Protein AF-A0A8J7DMB2-F1 (afdb_monomer_lite)

Organism: NCBI:txid915328

Sequence (164 aa):
MTQNPNEPYIDPNTVKGRPATSEEQAYRDGYASGRVNEDRAQANLRIQRDADSRARASNDAASGLLIGVLVALIAAAIGGIAFYLSRDTAVPETQAPTENNTVIETPQVEPPEVEVPDVNVTVPDVNITAPEAPAPEAPAPEAPSEPVEAAPPEPVEAVPEASN

Radius of gyration: 47.85 Å; chains: 1; bounding box: 89×51×148 Å

Secondary structure (DSSP, 8-state):
----TTS----TTT--PPPPPHHHHHHHHHHHHHHHHHHHHHHHHHHHHHHHHHHHHHHHHHHHHHHHHHHHHHHHHHHHHHHHHHGGG------PPP------PPP--PPPP-PPP------------PPPPPPPPPPPPPPPPPP-PPPPPPPPPPPPP---

pLDDT: mean 73.62, std 15.5, range [43.88, 97.75]

Foldseek 3Di:
DDDDPPDPDDDPVPPPDDPQDPVNVVVVVVVVVVVVVVVVVVVVVVVVVVVVVVVVVVCVVVVVVVVVVVVVVVVCVVVVVVVVVCPVVPPPPPPDDDDDDDDDDDDDDDDDDDDDDDDDDDDDDDDDDDDDDDDDDDDDDDDDDDDDDDDDDDDDDDDDDDDD

Structure (mmCIF, N/CA/C/O backbone):
data_AF-A0A8J7DMB2-F1
#
_entry.id   AF-A0A8J7DMB2-F1
#
loop_
_atom_site.group_PDB
_atom_site.id
_atom_site.type_symbol
_atom_site.label_atom_id
_atom_site.label_alt_id
_atom_site.label_comp_id
_atom_site.label_asym_id
_atom_site.label_entity_id
_atom_site.label_seq_id
_atom_site.pdbx_PDB_ins_code
_atom_site.Cartn_x
_atom_site.Cartn_y
_atom_site.Cartn_z
_atom_site.occupancy
_atom_site.B_iso_or_equiv
_atom_site.auth_seq_id
_atom_site.auth_comp_id
_atom_site.auth_asym_id
_atom_site.auth_atom_id
_atom_site.pdbx_PDB_model_num
ATOM 1 N N . MET A 1 1 ? 48.346 0.453 -16.490 1.00 50.69 1 MET A N 1
ATOM 2 C CA . MET A 1 1 ? 47.836 -0.201 -17.712 1.00 50.69 1 MET A CA 1
ATOM 3 C C . MET A 1 1 ? 49.033 -0.439 -18.608 1.00 50.69 1 MET A C 1
ATOM 5 O O . MET A 1 1 ? 49.583 0.518 -19.132 1.00 50.69 1 MET A O 1
ATOM 9 N N . THR A 1 2 ? 49.524 -1.673 -18.654 1.00 57.59 2 THR A N 1
ATOM 10 C CA . THR A 1 2 ? 50.746 -2.035 -19.383 1.00 57.59 2 THR A CA 1
ATOM 11 C C . THR A 1 2 ? 50.323 -2.476 -20.780 1.00 57.59 2 THR A C 1
ATOM 13 O O . THR A 1 2 ? 49.685 -3.516 -20.912 1.00 57.59 2 THR A O 1
ATOM 16 N N . GLN A 1 3 ? 50.575 -1.653 -21.801 1.00 57.31 3 GLN A N 1
ATOM 17 C CA . GLN A 1 3 ? 50.302 -2.018 -23.195 1.00 57.31 3 GLN A CA 1
ATOM 18 C C . GLN A 1 3 ? 51.242 -3.150 -23.619 1.00 57.31 3 GLN A C 1
ATOM 20 O O . GLN A 1 3 ? 52.439 -3.105 -23.336 1.00 57.31 3 GLN A O 1
ATOM 25 N N . ASN A 1 4 ? 50.684 -4.168 -24.270 1.00 77.12 4 ASN A N 1
ATOM 26 C CA . ASN A 1 4 ? 51.432 -5.287 -24.821 1.00 77.12 4 ASN A CA 1
ATOM 27 C C . ASN A 1 4 ? 52.306 -4.779 -25.988 1.00 77.12 4 ASN A C 1
ATOM 29 O O . ASN A 1 4 ? 51.751 -4.323 -26.987 1.00 77.12 4 ASN A O 1
ATOM 33 N N . PRO A 1 5 ? 53.649 -4.844 -25.904 1.00 79.06 5 PRO A N 1
ATOM 34 C CA . PRO A 1 5 ? 54.538 -4.286 -26.927 1.00 79.06 5 PRO A CA 1
ATOM 35 C C . PRO A 1 5 ? 54.482 -5.029 -28.272 1.00 79.06 5 PRO A C 1
ATOM 37 O O . PRO A 1 5 ? 55.063 -4.556 -29.244 1.00 79.06 5 PRO A O 1
ATOM 40 N N . ASN A 1 6 ? 53.786 -6.170 -28.338 1.00 82.62 6 ASN A N 1
ATOM 41 C CA . ASN A 1 6 ? 53.590 -6.943 -29.564 1.00 82.62 6 ASN A CA 1
ATOM 42 C C . ASN A 1 6 ? 52.243 -6.680 -30.254 1.00 82.62 6 ASN A C 1
ATOM 44 O O . ASN A 1 6 ? 51.973 -7.290 -31.288 1.00 82.62 6 ASN A O 1
ATOM 48 N N . GLU A 1 7 ? 51.382 -5.817 -29.709 1.00 77.94 7 GLU A N 1
ATOM 49 C CA . GLU A 1 7 ? 50.136 -5.465 -30.390 1.00 77.94 7 GLU A CA 1
ATOM 50 C C . GLU A 1 7 ? 50.387 -4.342 -31.404 1.00 77.94 7 GLU A C 1
ATOM 52 O O . GLU A 1 7 ? 50.923 -3.291 -31.038 1.00 77.94 7 GLU A O 1
ATOM 57 N N . PRO A 1 8 ? 50.026 -4.535 -32.688 1.00 76.00 8 PRO A N 1
ATOM 58 C CA . PRO A 1 8 ? 50.122 -3.470 -33.670 1.00 76.00 8 PRO A CA 1
ATOM 59 C C . PRO A 1 8 ? 49.259 -2.296 -33.205 1.00 76.00 8 PRO A C 1
ATOM 61 O O . PRO A 1 8 ? 48.079 -2.461 -32.895 1.00 76.00 8 PRO A O 1
ATOM 64 N N . TYR A 1 9 ? 49.857 -1.106 -33.152 1.00 76.12 9 TYR A N 1
ATOM 65 C CA . TYR A 1 9 ? 49.138 0.124 -32.847 1.00 76.12 9 TYR A CA 1
ATOM 66 C C . TYR A 1 9 ? 48.126 0.394 -33.966 1.00 76.12 9 TYR A C 1
ATOM 68 O O . TYR A 1 9 ? 48.486 0.847 -35.053 1.00 76.12 9 TYR A O 1
ATOM 76 N N . ILE A 1 10 ? 46.861 0.067 -33.707 1.00 73.88 10 ILE A N 1
ATOM 77 C CA . ILE A 1 10 ? 45.745 0.439 -34.571 1.00 73.88 10 ILE A CA 1
ATOM 78 C C . ILE A 1 10 ? 45.300 1.824 -34.121 1.00 73.88 10 ILE A C 1
ATOM 80 O O . ILE A 1 10 ? 44.736 1.980 -33.038 1.00 73.88 10 ILE A O 1
ATOM 84 N N . ASP A 1 11 ? 45.578 2.835 -34.941 1.00 76.75 11 ASP A N 1
ATOM 85 C CA . ASP A 1 11 ? 45.055 4.173 -34.702 1.00 76.75 11 ASP A CA 1
ATOM 86 C C . ASP A 1 11 ? 43.515 4.127 -34.832 1.00 76.75 11 ASP A C 1
ATOM 88 O O . ASP A 1 11 ? 42.977 3.774 -35.888 1.00 76.75 11 ASP A O 1
ATOM 92 N N . PRO A 1 12 ? 42.769 4.442 -33.756 1.00 70.81 12 PRO A N 1
ATOM 93 C CA . PRO A 1 12 ? 41.313 4.339 -33.750 1.00 70.81 12 PRO A CA 1
ATOM 94 C C . PRO A 1 12 ? 40.653 5.283 -34.764 1.00 70.81 12 PRO A C 1
ATOM 96 O O . PRO A 1 12 ? 39.501 5.067 -35.133 1.00 70.81 12 PRO A O 1
ATOM 99 N N . ASN A 1 13 ? 41.375 6.298 -35.252 1.00 75.31 13 ASN A N 1
ATOM 100 C CA . ASN A 1 13 ? 40.872 7.247 -36.241 1.00 75.31 13 ASN A CA 1
ATOM 101 C C . ASN A 1 13 ? 41.071 6.785 -37.694 1.00 75.31 13 ASN A C 1
ATOM 103 O O . ASN A 1 13 ? 40.473 7.365 -38.604 1.00 75.31 13 ASN A O 1
ATOM 107 N N . THR A 1 14 ? 41.882 5.751 -37.940 1.00 73.44 14 THR A N 1
ATOM 108 C CA . THR A 1 14 ? 42.113 5.206 -39.290 1.00 73.44 14 THR A CA 1
ATOM 109 C C . THR A 1 14 ? 41.166 4.061 -39.648 1.00 73.44 14 THR A C 1
ATOM 111 O O . THR A 1 14 ? 41.010 3.748 -40.831 1.00 73.44 14 THR A O 1
ATOM 114 N N . VAL A 1 15 ? 40.452 3.481 -38.677 1.00 74.69 15 VAL A N 1
ATOM 115 C CA . VAL A 1 15 ? 39.434 2.452 -38.932 1.00 74.69 15 VAL A CA 1
ATOM 116 C C . VAL A 1 15 ? 38.118 3.114 -39.347 1.00 74.69 15 VAL A C 1
ATOM 118 O O . VAL A 1 15 ? 37.196 3.299 -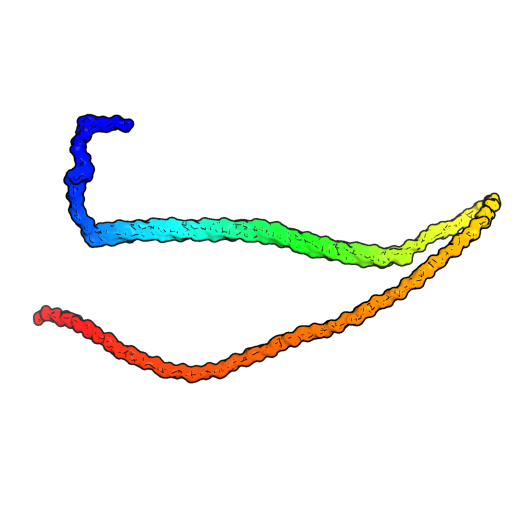38.555 1.00 74.69 15 VAL A O 1
ATOM 121 N N . LYS A 1 16 ? 38.008 3.473 -40.629 1.00 77.62 16 LYS A N 1
ATOM 122 C CA . LYS A 1 16 ? 36.717 3.836 -41.225 1.00 77.62 16 LYS A CA 1
ATOM 123 C C . LYS A 1 16 ? 35.920 2.559 -41.477 1.00 77.62 16 LYS A C 1
ATOM 125 O O . LYS A 1 16 ? 36.132 1.876 -42.476 1.00 77.62 16 LYS A O 1
ATOM 130 N N . GLY A 1 17 ? 35.027 2.221 -40.549 1.00 79.69 17 GLY A N 1
ATOM 131 C CA . GLY A 1 17 ? 34.062 1.142 -40.751 1.00 79.69 17 GLY A CA 1
ATOM 132 C C . GLY A 1 17 ? 33.199 1.389 -41.993 1.00 79.69 17 GLY A C 1
ATOM 133 O O . GLY A 1 17 ? 32.958 2.536 -42.379 1.00 79.69 17 GLY A O 1
ATOM 134 N N . ARG A 1 18 ? 32.723 0.308 -42.625 1.00 87.75 18 ARG A N 1
ATOM 135 C CA . ARG A 1 18 ? 31.684 0.413 -43.662 1.00 87.75 18 ARG A CA 1
ATOM 136 C C . ARG A 1 18 ? 30.430 1.078 -43.064 1.00 87.75 18 ARG A C 1
ATOM 138 O O . ARG A 1 18 ? 30.171 0.877 -41.874 1.00 87.75 18 ARG A O 1
ATOM 145 N N . PRO A 1 19 ? 29.644 1.839 -43.845 1.00 86.81 19 PRO A N 1
ATOM 146 C CA . PRO A 1 19 ? 28.362 2.338 -43.362 1.00 86.81 19 PRO A CA 1
ATOM 147 C C . PRO A 1 19 ? 27.489 1.159 -42.916 1.00 86.81 19 PRO A C 1
ATOM 149 O O . PRO A 1 19 ? 27.449 0.124 -43.587 1.00 86.81 19 PRO A O 1
ATOM 152 N N . ALA A 1 20 ? 26.825 1.309 -41.769 1.00 87.25 20 ALA A N 1
ATOM 153 C CA . ALA A 1 20 ? 25.930 0.284 -41.251 1.00 87.25 20 ALA A CA 1
ATOM 154 C C . ALA A 1 20 ? 24.806 0.037 -42.261 1.00 87.25 20 ALA A C 1
ATOM 156 O O . ALA A 1 20 ? 24.156 0.982 -42.718 1.00 87.25 20 ALA A O 1
ATOM 157 N N . THR A 1 21 ? 24.587 -1.231 -42.603 1.00 93.75 21 THR A N 1
ATOM 158 C CA . THR A 1 21 ? 23.471 -1.623 -43.472 1.00 93.75 21 THR A CA 1
ATOM 159 C C . THR A 1 21 ? 22.138 -1.356 -42.771 1.00 93.75 21 THR A C 1
ATOM 161 O O . THR A 1 21 ? 22.080 -1.321 -41.541 1.00 93.75 21 THR A O 1
ATOM 164 N N . SER A 1 22 ? 21.055 -1.180 -43.529 1.00 92.50 22 SER A N 1
ATOM 165 C CA . SER A 1 22 ? 19.720 -0.965 -42.951 1.00 92.50 22 SER A CA 1
ATOM 166 C C . SER A 1 22 ? 19.296 -2.104 -42.016 1.00 92.50 22 SER A C 1
ATOM 168 O O . SER A 1 22 ? 18.684 -1.851 -40.984 1.00 92.50 22 SER A O 1
ATOM 170 N N . GLU A 1 23 ? 19.678 -3.343 -42.331 1.00 90.75 23 GLU A N 1
ATOM 171 C CA . GLU A 1 23 ? 19.410 -4.517 -41.495 1.00 90.75 23 GLU A CA 1
ATOM 172 C C . GLU A 1 23 ? 20.199 -4.483 -40.175 1.00 90.75 23 GLU A C 1
ATOM 174 O O . GLU A 1 23 ? 19.650 -4.750 -39.110 1.00 90.75 23 GLU A O 1
ATOM 179 N N . GLU A 1 24 ? 21.468 -4.069 -40.217 1.00 91.19 24 GLU A N 1
ATOM 180 C CA . GLU A 1 24 ? 22.308 -3.922 -39.022 1.00 91.19 24 GLU A CA 1
ATOM 181 C C . GLU A 1 24 ? 21.808 -2.800 -38.098 1.00 91.19 24 GLU A C 1
ATOM 183 O O . GLU A 1 24 ? 21.829 -2.951 -36.875 1.00 91.19 24 GLU A O 1
ATOM 188 N N . GLN A 1 25 ? 21.314 -1.698 -38.672 1.00 90.88 25 GLN A N 1
ATOM 189 C CA . GLN A 1 25 ? 20.667 -0.623 -37.914 1.00 90.88 25 GLN A CA 1
ATOM 190 C C . GLN A 1 25 ? 19.367 -1.108 -37.266 1.00 90.88 25 GLN A C 1
ATOM 192 O O . GLN A 1 25 ? 19.201 -0.952 -36.059 1.00 90.88 25 GLN A O 1
ATOM 197 N N . ALA A 1 26 ? 18.499 -1.780 -38.030 1.00 86.81 26 ALA A N 1
ATOM 198 C CA . ALA A 1 26 ? 17.249 -2.336 -37.516 1.00 86.81 26 ALA A CA 1
ATOM 199 C C . ALA A 1 26 ? 17.486 -3.351 -36.385 1.00 86.81 26 ALA A C 1
ATOM 201 O O . ALA A 1 26 ? 16.783 -3.332 -35.375 1.00 86.81 26 ALA A O 1
ATOM 202 N N . TYR A 1 27 ? 18.510 -4.200 -36.510 1.00 92.50 27 TYR A N 1
ATOM 203 C CA . TYR A 1 27 ? 18.890 -5.145 -35.461 1.00 92.50 27 TYR A CA 1
ATOM 204 C C . TYR A 1 27 ? 19.380 -4.434 -34.192 1.00 92.50 27 TYR A C 1
ATOM 206 O O . TYR A 1 27 ? 18.979 -4.787 -33.079 1.00 92.50 27 TYR A O 1
ATOM 214 N N . ARG A 1 28 ? 20.223 -3.402 -34.342 1.00 90.81 28 ARG A N 1
ATOM 215 C CA . ARG A 1 28 ? 20.701 -2.580 -33.219 1.00 90.81 28 ARG A CA 1
ATOM 216 C C . ARG A 1 28 ? 19.556 -1.890 -32.489 1.00 90.81 28 ARG A C 1
ATOM 218 O O . ARG A 1 28 ? 19.497 -1.959 -31.260 1.00 90.81 28 ARG A O 1
ATOM 225 N N . ASP A 1 29 ? 18.663 -1.259 -33.238 1.00 92.44 29 ASP A N 1
ATOM 226 C CA . ASP A 1 29 ? 17.535 -0.515 -32.686 1.00 92.44 29 ASP A CA 1
ATOM 227 C C . ASP A 1 29 ? 16.530 -1.456 -32.020 1.00 92.44 29 ASP A C 1
ATOM 229 O O . ASP A 1 29 ? 16.061 -1.178 -30.915 1.00 92.44 29 ASP A O 1
ATOM 233 N N . GLY A 1 30 ? 16.270 -2.620 -32.622 1.00 92.62 30 GLY A N 1
ATOM 234 C CA . GLY A 1 30 ? 15.449 -3.670 -32.025 1.00 92.62 30 GLY A CA 1
ATOM 235 C C . GLY A 1 30 ? 16.020 -4.174 -30.698 1.00 92.62 30 GLY A C 1
ATOM 236 O O . GLY A 1 30 ? 15.290 -4.278 -29.712 1.00 92.62 30 GLY A O 1
ATOM 237 N N . TYR A 1 31 ? 17.332 -4.420 -30.631 1.00 91.00 31 TYR A N 1
ATOM 238 C CA . TYR A 1 31 ? 17.994 -4.856 -29.399 1.00 91.00 31 TYR A CA 1
ATOM 239 C C . TYR A 1 31 ? 17.967 -3.775 -28.308 1.00 91.00 31 TYR A C 1
ATOM 241 O O . TYR A 1 31 ? 17.664 -4.065 -27.148 1.00 91.00 31 TYR A O 1
ATOM 249 N N . ALA A 1 32 ? 18.254 -2.521 -28.670 1.00 88.00 32 ALA A N 1
ATOM 250 C CA . ALA A 1 32 ? 18.204 -1.396 -27.741 1.00 88.00 32 ALA A CA 1
ATOM 251 C C . ALA A 1 32 ? 16.783 -1.183 -27.197 1.00 88.00 32 ALA A C 1
ATOM 253 O O . ALA A 1 32 ? 16.597 -1.068 -25.985 1.00 88.00 32 ALA A O 1
ATOM 254 N N . SER A 1 33 ? 15.781 -1.205 -28.079 1.00 90.31 33 SER A N 1
ATOM 255 C CA . SER A 1 33 ? 14.372 -1.068 -27.710 1.00 90.31 33 SER A CA 1
ATOM 256 C C . SER A 1 33 ? 13.905 -2.218 -26.815 1.00 90.31 33 SER A C 1
ATOM 258 O O . SER A 1 33 ? 13.305 -1.980 -25.768 1.00 90.31 33 SER A O 1
ATOM 260 N N . GLY A 1 34 ? 14.254 -3.463 -27.155 1.00 91.50 34 GLY A N 1
ATOM 261 C CA . GLY A 1 34 ? 13.917 -4.640 -26.352 1.00 91.50 34 GLY A CA 1
ATOM 262 C C . GLY A 1 34 ? 14.462 -4.555 -24.926 1.00 91.50 34 GLY A C 1
ATOM 263 O O . GLY A 1 34 ? 13.730 -4.807 -23.971 1.00 91.50 34 GLY A O 1
ATOM 264 N N . ARG A 1 35 ? 15.717 -4.118 -24.769 1.00 91.19 35 ARG A N 1
ATOM 265 C CA . ARG A 1 35 ? 16.342 -3.976 -23.449 1.00 91.19 35 ARG A CA 1
ATOM 266 C C . ARG A 1 35 ? 15.671 -2.894 -22.601 1.00 91.19 35 ARG A C 1
ATOM 268 O O . ARG A 1 35 ? 15.380 -3.131 -21.436 1.00 91.19 35 ARG A O 1
ATOM 275 N N . VAL A 1 36 ? 15.367 -1.740 -23.197 1.00 90.25 36 VAL A N 1
ATOM 276 C CA . VAL A 1 36 ? 14.679 -0.638 -22.501 1.00 90.25 36 VAL A CA 1
ATOM 277 C C . VAL A 1 36 ? 13.255 -1.032 -22.102 1.00 90.25 36 VAL A C 1
ATOM 279 O O . VAL A 1 36 ? 12.805 -0.686 -21.008 1.00 90.25 36 VAL A O 1
ATOM 282 N N . ASN A 1 37 ? 12.544 -1.764 -22.962 1.00 91.94 37 ASN A N 1
ATOM 283 C CA . ASN A 1 37 ? 11.192 -2.235 -22.670 1.00 91.94 37 ASN A CA 1
ATOM 284 C C . ASN A 1 37 ? 11.180 -3.245 -21.517 1.00 91.94 37 ASN A C 1
ATOM 286 O O . ASN A 1 37 ? 10.354 -3.114 -20.614 1.00 91.94 37 ASN A O 1
ATOM 290 N N . GLU A 1 38 ? 12.114 -4.196 -21.510 1.00 91.44 38 GLU A N 1
ATOM 291 C CA . GLU A 1 38 ? 12.261 -5.172 -20.426 1.00 91.44 38 GLU A CA 1
ATOM 292 C C . GLU A 1 38 ? 12.644 -4.492 -19.105 1.00 91.44 38 GLU A C 1
ATOM 294 O O . GLU A 1 38 ? 12.007 -4.726 -18.078 1.00 91.44 38 GLU A O 1
ATOM 299 N N . ASP A 1 39 ? 13.615 -3.574 -19.130 1.00 93.19 39 ASP A N 1
ATOM 300 C CA . ASP A 1 39 ? 14.027 -2.821 -17.941 1.00 93.19 39 ASP A CA 1
ATOM 301 C C . ASP A 1 39 ? 12.855 -2.009 -17.363 1.00 93.19 39 ASP A C 1
ATOM 303 O O . ASP A 1 39 ? 12.634 -1.989 -16.148 1.00 93.19 39 ASP A O 1
ATOM 307 N N . ARG A 1 40 ? 12.044 -1.383 -18.227 1.00 92.56 40 ARG A N 1
ATOM 308 C CA . ARG A 1 40 ? 10.841 -0.647 -17.816 1.00 92.56 40 ARG A CA 1
ATOM 309 C C . ARG A 1 40 ? 9.762 -1.579 -17.257 1.00 92.56 40 ARG A C 1
ATOM 311 O O . ARG A 1 40 ? 9.148 -1.246 -16.243 1.00 92.56 40 ARG A O 1
ATOM 318 N N . ALA A 1 41 ? 9.539 -2.738 -17.873 1.00 92.50 41 ALA A N 1
ATOM 319 C CA . ALA A 1 41 ? 8.588 -3.732 -17.381 1.00 92.50 41 ALA A CA 1
ATOM 320 C C . ALA A 1 41 ? 8.996 -4.252 -15.993 1.00 92.50 41 ALA A C 1
ATOM 322 O O . ALA A 1 41 ? 8.181 -4.274 -15.068 1.00 92.50 41 ALA A O 1
ATOM 323 N N . GLN A 1 42 ? 10.276 -4.576 -15.803 1.00 92.88 42 GLN A N 1
ATOM 324 C CA . GLN A 1 42 ? 10.804 -5.006 -14.511 1.00 92.88 42 GLN A CA 1
ATOM 325 C C . GLN A 1 42 ? 10.737 -3.904 -13.451 1.00 92.88 42 GLN A C 1
ATOM 327 O O . GLN A 1 42 ? 10.406 -4.191 -12.298 1.00 92.88 42 GLN A O 1
ATOM 332 N N . ALA A 1 43 ? 11.019 -2.650 -13.815 1.00 93.44 43 ALA A N 1
ATOM 333 C CA . ALA A 1 43 ? 10.892 -1.515 -12.904 1.00 93.44 43 ALA A CA 1
ATOM 334 C C . ALA A 1 43 ? 9.445 -1.349 -12.414 1.00 93.44 43 ALA A C 1
ATOM 336 O O . ALA A 1 43 ? 9.215 -1.237 -11.209 1.00 93.44 43 ALA A O 1
ATOM 337 N N . ASN A 1 44 ? 8.468 -1.430 -13.321 1.00 92.31 44 ASN A N 1
ATOM 338 C CA . ASN A 1 44 ? 7.051 -1.341 -12.969 1.00 92.31 44 ASN A CA 1
ATOM 339 C C . ASN A 1 44 ? 6.614 -2.472 -12.025 1.00 92.31 44 ASN A C 1
ATOM 341 O O . ASN A 1 44 ? 5.905 -2.219 -11.052 1.00 92.31 44 ASN A O 1
ATOM 345 N N . LEU A 1 45 ? 7.086 -3.702 -12.252 1.00 91.75 45 LEU A N 1
ATOM 346 C CA . LEU A 1 45 ? 6.784 -4.839 -11.375 1.00 91.75 45 LEU A CA 1
ATOM 347 C C . LEU A 1 45 ? 7.357 -4.672 -9.961 1.00 91.75 45 LEU A C 1
ATOM 349 O O . LEU A 1 45 ? 6.732 -5.098 -8.989 1.00 91.75 45 LEU A O 1
ATOM 353 N N . ARG A 1 46 ? 8.541 -4.063 -9.822 1.00 91.62 46 ARG A N 1
ATOM 354 C CA . ARG A 1 46 ? 9.126 -3.764 -8.503 1.00 91.62 46 ARG A CA 1
ATOM 355 C C . ARG A 1 46 ? 8.306 -2.707 -7.769 1.00 91.62 46 ARG A C 1
ATOM 357 O O . ARG A 1 46 ? 7.943 -2.930 -6.621 1.00 91.62 46 ARG A O 1
ATOM 364 N N . ILE A 1 47 ? 7.931 -1.628 -8.460 1.00 92.38 47 ILE A N 1
ATOM 365 C CA . ILE A 1 47 ? 7.102 -0.555 -7.889 1.00 92.38 47 ILE A CA 1
ATOM 366 C C . ILE A 1 47 ? 5.758 -1.107 -7.396 1.00 92.38 47 ILE A C 1
ATOM 368 O O . ILE A 1 47 ? 5.328 -0.765 -6.297 1.00 92.38 47 ILE A O 1
ATOM 372 N N . GLN A 1 48 ? 5.117 -1.992 -8.165 1.00 88.25 48 GLN A N 1
ATOM 373 C CA . GLN A 1 48 ? 3.856 -2.616 -7.754 1.00 88.25 48 GLN A CA 1
ATOM 374 C C . GLN A 1 48 ? 4.017 -3.513 -6.523 1.00 88.25 48 GLN A C 1
ATOM 376 O O . GLN A 1 48 ? 3.253 -3.371 -5.572 1.00 88.25 48 GLN A O 1
ATOM 381 N N . ARG A 1 49 ? 5.038 -4.382 -6.474 1.00 88.44 49 ARG A N 1
ATOM 382 C CA . ARG A 1 49 ? 5.280 -5.220 -5.281 1.00 88.44 49 ARG A CA 1
ATOM 383 C C . ARG A 1 49 ? 5.570 -4.394 -4.030 1.00 88.44 49 ARG A C 1
ATOM 385 O O . ARG A 1 49 ? 5.115 -4.747 -2.939 1.00 88.44 49 ARG A O 1
ATOM 392 N N . ASP A 1 50 ? 6.317 -3.307 -4.176 1.00 87.25 50 ASP A N 1
ATOM 393 C CA . ASP A 1 50 ? 6.633 -2.415 -3.063 1.00 87.25 50 ASP A CA 1
ATOM 394 C C . ASP A 1 50 ? 5.384 -1.660 -2.584 1.00 87.25 50 ASP A C 1
ATOM 396 O O . ASP A 1 50 ? 5.191 -1.481 -1.381 1.00 87.25 50 ASP A O 1
ATOM 400 N N . ALA A 1 51 ? 4.501 -1.258 -3.501 1.00 81.12 51 ALA A N 1
ATOM 401 C CA . ALA A 1 51 ? 3.224 -0.640 -3.160 1.00 81.12 51 ALA A CA 1
ATOM 402 C C . ALA A 1 51 ? 2.287 -1.624 -2.439 1.00 81.12 51 ALA A C 1
ATOM 404 O O . ALA A 1 51 ? 1.745 -1.287 -1.387 1.00 81.12 51 ALA A O 1
ATOM 405 N N . ASP A 1 52 ? 2.157 -2.854 -2.941 1.00 83.38 52 ASP A N 1
ATOM 406 C CA . ASP A 1 52 ? 1.282 -3.877 -2.360 1.00 83.38 52 ASP A CA 1
ATOM 407 C C . ASP A 1 52 ? 1.741 -4.312 -0.964 1.00 83.38 52 ASP A C 1
ATOM 409 O O . ASP A 1 52 ? 0.928 -4.468 -0.050 1.00 83.38 52 ASP A O 1
ATOM 413 N N . SER A 1 53 ? 3.049 -4.498 -0.769 1.00 78.56 53 SER A N 1
ATOM 414 C CA . SER A 1 53 ? 3.608 -4.865 0.538 1.00 78.56 53 SER A CA 1
ATOM 415 C C . SER A 1 53 ? 3.434 -3.750 1.571 1.00 78.56 53 SER A C 1
ATOM 417 O O . SER A 1 53 ? 3.062 -4.031 2.712 1.00 78.56 53 SER A O 1
ATOM 419 N N . ARG A 1 54 ? 3.612 -2.483 1.171 1.00 73.62 54 ARG A N 1
ATOM 420 C CA . ARG A 1 54 ? 3.340 -1.323 2.033 1.00 73.62 54 ARG A CA 1
ATOM 421 C C . ARG A 1 54 ? 1.858 -1.185 2.363 1.00 73.62 54 ARG A C 1
ATOM 423 O O . ARG A 1 54 ? 1.538 -0.958 3.524 1.00 73.62 54 ARG A O 1
ATOM 430 N N . ALA A 1 55 ? 0.974 -1.366 1.382 1.00 71.38 55 ALA A N 1
ATOM 431 C CA . ALA A 1 55 ? -0.471 -1.292 1.583 1.00 71.38 55 ALA A CA 1
ATOM 432 C C . ALA A 1 55 ? -0.973 -2.382 2.543 1.00 71.38 55 ALA A C 1
ATOM 434 O O . ALA A 1 55 ? -1.802 -2.109 3.409 1.00 71.38 55 ALA A O 1
ATOM 435 N N . ARG A 1 56 ? -0.443 -3.608 2.445 1.00 73.44 56 ARG A N 1
ATOM 436 C CA . ARG A 1 56 ? -0.756 -4.687 3.396 1.00 73.44 56 ARG A CA 1
ATOM 437 C C . ARG A 1 56 ? -0.255 -4.362 4.801 1.00 73.44 56 ARG A C 1
ATOM 439 O O . ARG A 1 56 ? -1.035 -4.423 5.743 1.00 73.44 56 ARG A O 1
ATOM 446 N N . ALA A 1 57 ? 0.996 -3.918 4.929 1.00 73.69 57 ALA A N 1
ATOM 447 C CA . ALA A 1 57 ? 1.562 -3.545 6.225 1.00 73.69 57 ALA A CA 1
ATOM 448 C C . ALA A 1 57 ? 0.789 -2.398 6.907 1.00 73.69 57 ALA A C 1
ATOM 450 O O . ALA A 1 57 ? 0.591 -2.426 8.121 1.00 73.69 57 ALA A O 1
ATOM 451 N N . SER A 1 58 ? 0.316 -1.405 6.145 1.00 71.12 58 SER A N 1
ATOM 452 C CA . SER A 1 58 ? -0.507 -0.320 6.692 1.00 71.12 58 SER A CA 1
ATOM 453 C C . SER A 1 58 ? -1.932 -0.763 7.028 1.00 71.12 58 SER A C 1
ATOM 455 O O . SER A 1 58 ? -2.478 -0.334 8.045 1.00 71.12 58 SER A O 1
ATOM 457 N N . ASN A 1 59 ? -2.533 -1.627 6.205 1.00 69.38 59 ASN A N 1
ATOM 458 C CA . ASN A 1 59 ? -3.898 -2.107 6.419 1.00 69.38 59 ASN A CA 1
ATOM 459 C C . ASN A 1 59 ? -3.996 -3.061 7.619 1.00 69.38 59 ASN A C 1
ATOM 461 O O . ASN A 1 59 ? -4.997 -3.025 8.335 1.00 69.38 59 ASN A O 1
ATOM 465 N N . ASP A 1 60 ? -2.961 -3.852 7.903 1.00 69.94 60 ASP A N 1
ATOM 466 C CA . ASP A 1 60 ? -2.936 -4.748 9.066 1.00 69.94 60 ASP A CA 1
ATOM 467 C C . ASP A 1 60 ? -2.871 -3.964 10.390 1.00 69.94 60 ASP A C 1
ATOM 469 O O . ASP A 1 60 ? -3.603 -4.259 11.335 1.00 69.94 60 ASP A O 1
ATOM 473 N N . ALA A 1 61 ? -2.065 -2.898 10.455 1.00 71.25 61 ALA A N 1
ATOM 474 C CA . ALA A 1 61 ? -1.996 -2.046 11.645 1.00 71.25 61 ALA A CA 1
ATOM 475 C C . ALA A 1 61 ? -3.289 -1.235 11.860 1.00 71.25 61 ALA A C 1
ATOM 477 O O . ALA A 1 61 ? -3.796 -1.145 12.981 1.00 71.25 61 ALA A O 1
ATOM 478 N N . ALA A 1 62 ? -3.847 -0.663 10.787 1.00 76.12 62 ALA A N 1
ATOM 479 C CA . ALA A 1 62 ? -5.078 0.122 10.857 1.00 76.12 62 ALA A CA 1
ATOM 480 C C . ALA A 1 62 ? -6.303 -0.741 11.206 1.00 76.12 62 ALA A C 1
ATOM 482 O O . ALA A 1 62 ? -7.152 -0.318 11.993 1.00 76.12 62 ALA A O 1
ATOM 483 N N . SER A 1 63 ? -6.385 -1.963 10.671 1.00 76.62 63 SER A N 1
ATOM 484 C CA . SER A 1 63 ? -7.477 -2.893 10.983 1.00 76.62 63 SER A CA 1
ATOM 485 C C . SER A 1 63 ? -7.434 -3.365 12.437 1.00 76.62 63 SER A C 1
ATOM 487 O O . SER A 1 63 ? -8.471 -3.365 13.100 1.00 76.62 63 SER A O 1
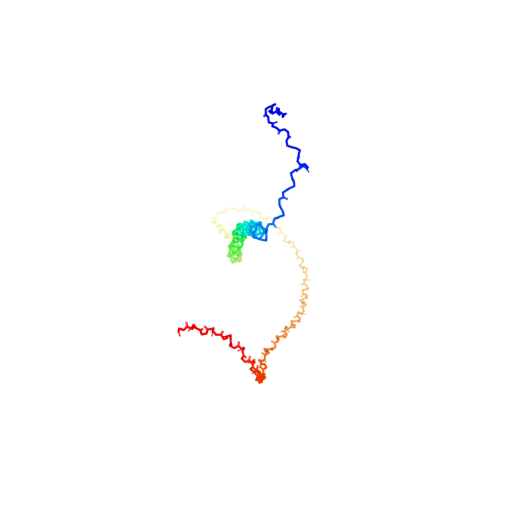ATOM 489 N N . GLY A 1 64 ? -6.247 -3.669 12.975 1.00 86.19 64 GLY A N 1
ATOM 490 C CA . GLY A 1 64 ? -6.079 -4.006 14.390 1.00 86.19 64 GLY A CA 1
ATOM 491 C C . GLY A 1 64 ? -6.536 -2.882 15.325 1.00 86.19 64 GLY A C 1
ATOM 492 O O . GLY A 1 64 ? -7.230 -3.141 16.308 1.00 86.19 64 GLY A O 1
ATOM 493 N N . LEU A 1 65 ? -6.221 -1.626 14.986 1.00 91.88 65 LEU A N 1
ATOM 494 C CA . LEU A 1 65 ? -6.671 -0.459 15.746 1.00 91.88 65 LEU A CA 1
ATOM 495 C C . LEU A 1 65 ? -8.193 -0.290 15.682 1.00 91.88 65 LEU A C 1
ATOM 497 O O . LEU A 1 65 ? -8.816 -0.093 16.721 1.00 91.88 65 LEU A O 1
ATOM 501 N N . LEU A 1 66 ? -8.802 -0.402 14.497 1.00 88.94 66 LEU A N 1
ATOM 502 C CA . LEU A 1 66 ? -10.258 -0.297 14.341 1.00 88.94 66 LEU A CA 1
ATOM 503 C C . LEU A 1 66 ? -10.998 -1.367 15.150 1.00 88.94 66 LEU A C 1
ATOM 505 O O . LEU A 1 66 ? -11.958 -1.051 15.854 1.00 88.94 66 LEU A O 1
ATOM 509 N N . ILE A 1 67 ? -10.526 -2.616 15.101 1.00 92.38 67 ILE A N 1
ATOM 510 C CA . ILE A 1 67 ? -11.094 -3.712 15.894 1.00 92.38 67 ILE A CA 1
ATOM 511 C C . ILE A 1 67 ? -10.901 -3.436 17.390 1.00 92.38 67 ILE A C 1
ATOM 513 O O . ILE A 1 67 ? -11.848 -3.571 18.162 1.00 92.38 67 ILE A O 1
ATOM 517 N N . GLY A 1 68 ? -9.708 -3.000 17.804 1.00 94.69 68 GLY A N 1
ATOM 518 C CA . GLY A 1 68 ? -9.419 -2.661 19.197 1.00 94.69 68 GLY A CA 1
ATOM 519 C C . GLY A 1 68 ? -10.325 -1.552 19.739 1.00 94.69 68 GLY A C 1
ATOM 520 O O . GLY A 1 68 ? -10.886 -1.693 20.824 1.00 94.69 68 GLY A O 1
ATOM 521 N N . VAL A 1 69 ? -10.530 -0.482 18.965 1.00 96.94 69 VAL A N 1
ATOM 522 C CA . VAL A 1 69 ? -11.438 0.621 19.317 1.00 96.94 69 VAL A CA 1
ATOM 523 C C . VAL A 1 69 ? -12.879 0.131 19.419 1.00 96.94 69 VAL A C 1
ATOM 525 O O . VAL A 1 69 ? -13.565 0.467 20.382 1.00 96.94 69 VAL A O 1
ATOM 528 N N . LEU A 1 70 ? -13.337 -0.698 18.479 1.00 97.19 70 LEU A N 1
ATOM 529 C CA . LEU A 1 70 ? -14.688 -1.255 18.519 1.00 97.19 70 LEU A CA 1
ATOM 530 C C . LEU A 1 70 ? -14.916 -2.090 19.789 1.00 97.19 70 LEU A C 1
ATOM 532 O O . LEU A 1 70 ? -15.915 -1.903 20.481 1.00 97.19 70 LEU A O 1
ATOM 536 N N . VAL A 1 71 ? -13.968 -2.966 20.134 1.00 97.50 71 VAL A N 1
ATOM 537 C CA . VAL A 1 71 ? -14.036 -3.782 21.356 1.00 97.50 71 VAL A CA 1
ATOM 538 C C . VAL A 1 71 ? -14.008 -2.904 22.610 1.00 97.50 71 VAL A C 1
ATOM 540 O O . VAL A 1 71 ? -14.795 -3.129 23.530 1.00 97.50 71 VAL A O 1
ATOM 543 N N . ALA A 1 72 ? -13.156 -1.877 22.642 1.00 97.44 72 ALA A N 1
ATOM 544 C CA . ALA A 1 72 ? -13.079 -0.939 23.759 1.00 97.44 72 ALA A CA 1
ATOM 545 C C . ALA A 1 72 ? -14.398 -0.176 23.967 1.00 97.44 72 ALA A C 1
ATOM 547 O O . ALA A 1 72 ? -14.845 -0.031 25.104 1.00 97.44 72 ALA A O 1
ATOM 548 N N . LEU A 1 73 ? -15.055 0.258 22.886 1.00 97.75 73 LEU A N 1
ATOM 549 C CA . LEU A 1 73 ? -16.358 0.925 22.953 1.00 97.75 73 LEU A CA 1
ATOM 550 C C . LEU A 1 73 ? -17.450 -0.000 23.496 1.00 97.75 73 LEU A C 1
ATOM 552 O O . LEU A 1 73 ? -18.238 0.422 24.340 1.00 97.75 73 LEU A O 1
ATOM 556 N N . ILE A 1 74 ? -17.471 -1.266 23.069 1.00 97.62 74 ILE A N 1
ATOM 557 C CA . ILE A 1 74 ? -18.422 -2.260 23.586 1.00 97.62 74 ILE A CA 1
ATOM 558 C C . ILE A 1 74 ? -18.197 -2.482 25.087 1.00 97.62 74 ILE A C 1
ATOM 560 O O . ILE A 1 74 ? -19.148 -2.440 25.867 1.00 97.62 74 ILE A O 1
ATOM 564 N N . ALA A 1 75 ? -16.944 -2.663 25.513 1.00 96.75 75 ALA A N 1
ATOM 565 C CA . ALA A 1 75 ? -16.609 -2.849 26.922 1.00 96.75 75 ALA A CA 1
ATOM 566 C C . ALA A 1 75 ? -16.983 -1.623 27.773 1.00 96.75 75 ALA A C 1
ATOM 568 O O . ALA A 1 75 ? -17.570 -1.773 28.846 1.00 96.75 75 ALA A O 1
ATOM 569 N N . ALA A 1 76 ? -16.701 -0.412 27.282 1.00 96.94 76 ALA A N 1
ATOM 570 C CA . ALA A 1 76 ? -17.067 0.832 27.950 1.00 96.94 76 ALA A CA 1
ATOM 571 C C . ALA A 1 76 ? -18.589 1.001 28.066 1.00 96.94 76 ALA A C 1
ATOM 573 O O . ALA A 1 76 ? -19.072 1.403 29.122 1.00 96.94 76 ALA A O 1
ATOM 574 N N . ALA A 1 77 ? -19.352 0.650 27.026 1.00 96.62 77 ALA A N 1
ATOM 575 C CA . ALA A 1 77 ? -20.811 0.694 27.060 1.00 96.62 77 ALA A CA 1
ATOM 576 C C . ALA A 1 77 ? -21.381 -0.278 28.105 1.00 96.62 77 ALA A C 1
ATOM 578 O O . ALA A 1 77 ? -22.194 0.123 28.935 1.00 96.62 77 ALA A O 1
ATOM 579 N N . ILE A 1 78 ? -20.911 -1.530 28.119 1.00 96.69 78 ILE A N 1
ATOM 580 C CA . ILE A 1 78 ? -21.339 -2.535 29.104 1.00 96.69 78 ILE A CA 1
ATOM 581 C C . ILE A 1 78 ? -20.991 -2.079 30.526 1.00 96.69 78 ILE A C 1
ATOM 583 O O . ILE A 1 78 ? -21.849 -2.103 31.408 1.00 96.69 78 ILE A O 1
ATOM 587 N N . GLY A 1 79 ? -19.756 -1.622 30.749 1.00 94.94 79 GLY A N 1
ATOM 588 C CA . GLY A 1 79 ? -19.310 -1.121 32.049 1.00 94.94 79 GLY A CA 1
ATOM 589 C C . GLY A 1 79 ? -20.090 0.114 32.503 1.00 94.94 79 GLY A C 1
ATOM 590 O O . GLY A 1 79 ? -20.481 0.198 33.663 1.00 94.94 79 GLY A O 1
ATOM 591 N N . GLY A 1 80 ? -20.378 1.040 31.585 1.00 95.12 80 GLY A N 1
ATOM 592 C CA . GLY A 1 80 ? -21.181 2.232 31.847 1.00 95.12 80 GLY A CA 1
ATOM 593 C C . GLY A 1 80 ? -22.620 1.896 32.237 1.00 95.12 80 GLY A C 1
ATOM 594 O O . GLY A 1 80 ? -23.123 2.457 33.207 1.00 95.12 80 GLY A O 1
ATOM 595 N N . ILE A 1 81 ? -23.255 0.941 31.547 1.00 94.62 81 ILE A N 1
ATOM 596 C CA . ILE A 1 81 ? -24.598 0.449 31.891 1.00 94.62 81 ILE A CA 1
ATOM 597 C C . ILE A 1 81 ? -24.585 -0.214 33.270 1.00 94.62 81 ILE A C 1
ATOM 599 O O . ILE A 1 81 ? -25.405 0.128 34.117 1.00 94.62 81 ILE A O 1
ATOM 603 N N . ALA A 1 82 ? -23.641 -1.122 33.530 1.00 91.75 82 ALA A N 1
ATOM 604 C CA . ALA A 1 82 ? -23.534 -1.797 34.823 1.00 91.75 82 ALA A CA 1
ATOM 605 C C . ALA A 1 82 ? -23.301 -0.801 35.970 1.00 91.75 82 ALA A C 1
ATOM 607 O O . ALA A 1 82 ? -23.941 -0.892 37.018 1.00 91.75 82 ALA A O 1
ATOM 608 N N . PHE A 1 83 ? -22.424 0.180 35.757 1.00 93.38 83 PHE A N 1
ATOM 609 C CA .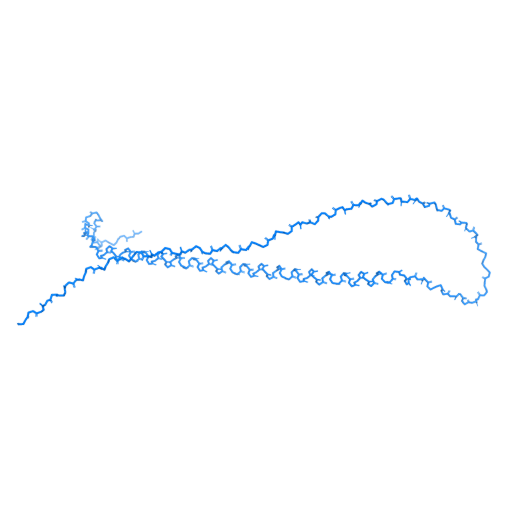 PHE A 1 83 ? -22.155 1.237 36.723 1.00 93.38 83 PHE A CA 1
ATOM 610 C C . PHE A 1 83 ? -23.383 2.117 36.960 1.00 93.38 83 PHE A C 1
ATOM 612 O O . PHE A 1 83 ? -23.707 2.401 38.109 1.00 93.38 83 PHE A O 1
ATOM 619 N N . TYR A 1 84 ? -24.090 2.509 35.898 1.00 93.06 84 TYR A N 1
ATOM 620 C CA . TYR A 1 84 ? -25.315 3.297 35.996 1.00 93.06 84 TYR A CA 1
ATOM 621 C C . TYR A 1 84 ? -26.397 2.559 36.792 1.00 93.06 84 TYR A C 1
ATOM 623 O O . TYR A 1 84 ? -26.950 3.135 37.720 1.00 93.06 84 TYR A O 1
ATOM 631 N N . LEU A 1 85 ? -26.621 1.272 36.511 1.00 90.38 85 LEU A N 1
ATOM 632 C CA . LEU A 1 85 ? -27.579 0.441 37.251 1.00 90.38 85 LEU A CA 1
ATOM 633 C C . LEU A 1 85 ? -27.164 0.200 38.712 1.00 90.38 85 LEU A C 1
ATOM 635 O O . LEU A 1 85 ? -28.021 0.029 39.570 1.00 90.38 85 LEU A O 1
ATOM 639 N N . SER A 1 86 ? -25.862 0.196 39.011 1.00 87.50 86 SER A N 1
ATOM 640 C CA . SER A 1 86 ? -25.362 -0.028 40.375 1.00 87.50 86 SER A CA 1
ATOM 641 C C . SER A 1 86 ? -25.423 1.221 41.260 1.00 87.50 86 SER A C 1
ATOM 643 O O . SER A 1 86 ? -25.308 1.094 42.482 1.00 87.50 86 SER A O 1
ATOM 645 N N . ARG A 1 87 ? -25.592 2.422 40.680 1.00 78.88 87 ARG A N 1
ATOM 646 C CA . ARG A 1 87 ? -25.628 3.690 41.434 1.00 78.88 87 ARG A CA 1
ATOM 647 C C . ARG A 1 87 ? -26.770 3.746 42.450 1.00 78.88 87 ARG A C 1
ATOM 649 O O . ARG A 1 87 ? -26.579 4.334 43.509 1.00 78.88 87 ARG A O 1
ATOM 656 N N . ASP A 1 88 ? -27.891 3.087 42.173 1.00 67.44 88 ASP A N 1
ATOM 657 C CA . ASP A 1 88 ? -29.080 3.135 43.034 1.00 67.44 88 ASP A CA 1
ATOM 658 C C . ASP A 1 88 ? -29.058 2.091 44.168 1.00 67.44 88 ASP A C 1
ATOM 660 O O . ASP A 1 88 ? -29.896 2.120 45.066 1.00 67.44 88 ASP A O 1
ATOM 664 N N . THR A 1 89 ? -28.081 1.178 44.172 1.00 58.31 89 THR A N 1
ATOM 665 C CA . THR A 1 89 ? -27.960 0.097 45.173 1.00 58.31 89 THR A CA 1
ATOM 666 C C . THR A 1 89 ? -27.070 0.426 46.371 1.00 58.31 89 THR A C 1
ATOM 668 O O . THR A 1 89 ? -26.926 -0.403 47.266 1.00 58.31 89 THR A O 1
ATOM 671 N N . ALA A 1 90 ? -26.486 1.623 46.444 1.00 55.62 90 ALA A N 1
ATOM 672 C CA . ALA A 1 90 ? -25.668 2.033 47.584 1.00 55.62 90 ALA A CA 1
ATOM 673 C C . ALA A 1 90 ? -26.531 2.560 48.746 1.00 55.62 90 ALA A C 1
ATOM 675 O O . ALA A 1 90 ? -26.359 3.690 49.198 1.00 55.62 90 ALA A O 1
ATOM 676 N N . VAL A 1 91 ? -27.459 1.745 49.252 1.00 57.59 91 VAL A N 1
ATOM 677 C CA . VAL A 1 91 ? -27.957 1.946 50.616 1.00 57.59 91 VAL A CA 1
ATOM 678 C C . VAL A 1 91 ? -26.881 1.359 51.527 1.00 57.59 91 VAL A C 1
ATOM 680 O O . VAL A 1 91 ? -26.636 0.154 51.444 1.00 57.59 91 VAL A O 1
ATOM 683 N N . PRO A 1 92 ? -26.182 2.153 52.360 1.00 57.44 92 PRO A N 1
ATOM 684 C CA . PRO A 1 92 ? -25.331 1.566 53.381 1.00 57.44 92 PRO A CA 1
ATOM 685 C C . PRO A 1 92 ? -26.235 0.695 54.252 1.00 57.44 92 PRO A C 1
ATOM 687 O O . PRO A 1 92 ? -27.159 1.210 54.884 1.00 57.44 92 PRO A O 1
ATOM 690 N N . GLU A 1 93 ? -26.014 -0.623 54.251 1.00 50.97 93 GLU A N 1
ATOM 691 C CA . GLU A 1 93 ? -26.651 -1.499 55.227 1.00 50.97 93 GLU A CA 1
ATOM 692 C C . GLU A 1 93 ? -26.248 -0.985 56.606 1.00 50.97 93 GLU A C 1
ATOM 694 O O . GLU A 1 93 ? -25.130 -1.180 57.089 1.00 50.97 93 GLU A O 1
ATOM 699 N N . THR A 1 94 ? -27.167 -0.245 57.215 1.00 47.16 94 THR A N 1
ATOM 700 C CA . THR A 1 94 ? -27.074 0.153 58.605 1.00 47.16 94 THR A CA 1
ATOM 701 C C . THR A 1 94 ? -27.292 -1.140 59.368 1.00 47.16 94 THR A C 1
ATOM 703 O O . THR A 1 94 ? -28.430 -1.570 59.547 1.00 47.16 94 THR A O 1
ATOM 706 N N . GLN A 1 95 ? -26.201 -1.827 59.715 1.00 47.50 95 GLN A N 1
ATOM 707 C CA . GLN A 1 95 ? -26.260 -2.991 60.590 1.00 47.50 95 GLN A CA 1
ATOM 708 C C . GLN A 1 95 ? -27.030 -2.569 61.842 1.00 47.50 95 GLN A C 1
ATOM 710 O O . GLN A 1 95 ? -26.608 -1.657 62.556 1.00 47.50 95 GLN A O 1
ATOM 715 N N . ALA A 1 96 ? -28.197 -3.177 62.060 1.00 46.97 96 ALA A N 1
ATOM 716 C CA . ALA A 1 96 ? -28.980 -2.931 63.258 1.00 46.97 96 ALA A CA 1
ATOM 717 C C . ALA A 1 96 ? -28.091 -3.240 64.476 1.00 46.97 96 ALA A C 1
ATOM 719 O O . ALA A 1 96 ? -27.493 -4.320 64.525 1.00 46.97 96 ALA A O 1
ATOM 720 N N . PRO A 1 97 ? -27.952 -2.315 65.439 1.00 47.19 97 PRO A N 1
ATOM 721 C CA . PRO A 1 97 ? -27.140 -2.572 66.611 1.00 47.19 97 PRO A CA 1
ATOM 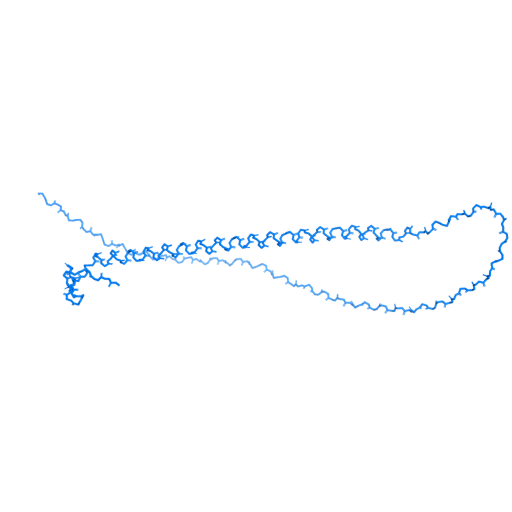722 C C . PRO A 1 97 ? -27.819 -3.669 67.433 1.00 47.19 97 PRO A C 1
ATOM 724 O O . PRO A 1 97 ? -28.943 -3.502 67.903 1.00 47.19 97 PRO A O 1
ATOM 727 N N . THR A 1 98 ? -27.135 -4.799 67.608 1.00 50.75 98 THR A N 1
ATOM 728 C CA . THR A 1 98 ? -27.463 -5.770 68.655 1.00 50.75 98 THR A CA 1
ATOM 729 C C . THR A 1 98 ? -27.472 -5.022 69.984 1.00 50.75 98 THR A C 1
ATOM 731 O O . THR A 1 98 ? -26.440 -4.485 70.392 1.00 50.75 98 THR A O 1
ATOM 734 N N . GLU A 1 99 ? -28.637 -4.959 70.632 1.00 49.41 99 GLU A N 1
ATOM 735 C CA . GLU A 1 99 ? -28.824 -4.364 71.954 1.00 49.41 99 GLU A CA 1
ATOM 736 C C . GLU A 1 99 ? -27.800 -4.931 72.943 1.00 49.41 99 GLU A C 1
ATOM 738 O O . GLU A 1 99 ? -27.932 -6.046 73.441 1.00 49.41 99 GLU A O 1
ATOM 743 N N . ASN A 1 100 ? -26.780 -4.139 73.257 1.00 46.75 100 ASN A N 1
ATOM 744 C CA . ASN A 1 100 ? -26.057 -4.243 74.510 1.00 46.75 100 ASN A CA 1
ATOM 745 C C . ASN A 1 100 ? -25.996 -2.845 75.112 1.00 46.75 100 ASN A C 1
ATOM 747 O O . ASN A 1 100 ? -25.353 -1.927 74.610 1.00 46.75 100 ASN A O 1
ATOM 751 N N . ASN A 1 101 ? -26.768 -2.714 76.178 1.00 48.19 101 ASN A N 1
ATOM 752 C CA . ASN A 1 101 ? -27.078 -1.506 76.911 1.00 48.19 101 ASN A CA 1
ATOM 753 C C . ASN A 1 101 ? -25.791 -0.823 77.411 1.00 48.19 101 ASN A C 1
ATOM 755 O O . ASN A 1 101 ? -25.168 -1.299 78.355 1.00 48.19 101 ASN A O 1
ATOM 759 N N . THR A 1 102 ? -25.372 0.278 76.786 1.00 43.88 102 THR A N 1
ATOM 760 C CA . THR A 1 102 ? -24.423 1.222 77.395 1.00 43.88 102 THR A CA 1
ATOM 761 C C . THR A 1 102 ? -24.847 2.637 77.031 1.00 43.88 102 THR A C 1
ATOM 763 O O . THR A 1 102 ? -24.857 3.017 75.864 1.00 43.88 102 THR A O 1
ATOM 766 N N . VAL A 1 103 ? -25.240 3.395 78.050 1.00 50.62 103 VAL A N 1
ATOM 767 C CA . VAL A 1 103 ? -25.621 4.804 77.949 1.00 50.62 103 VAL A CA 1
ATOM 768 C C . VAL A 1 103 ? -24.400 5.611 77.507 1.00 50.62 103 VAL A C 1
ATOM 770 O O . VAL A 1 103 ? -23.387 5.622 78.203 1.00 50.62 103 VAL A O 1
ATOM 773 N N . ILE A 1 104 ? -24.500 6.290 76.364 1.00 48.75 104 ILE A N 1
ATOM 774 C CA . ILE A 1 104 ? -23.535 7.299 75.918 1.00 48.75 104 ILE A CA 1
ATOM 775 C C . ILE A 1 104 ? -24.332 8.573 75.636 1.00 48.75 104 ILE A C 1
ATOM 777 O O . ILE A 1 104 ? -25.226 8.573 74.791 1.00 48.75 104 ILE A O 1
ATOM 781 N N . GLU A 1 105 ? -24.037 9.646 76.372 1.00 52.62 105 GLU A N 1
ATOM 782 C CA . GLU A 1 105 ? -24.586 10.976 76.106 1.00 52.62 105 GLU A CA 1
ATOM 783 C C . GLU A 1 105 ? -24.086 11.473 74.742 1.00 52.62 105 GLU A C 1
ATOM 785 O O . GLU A 1 105 ? -22.885 11.636 74.524 1.00 52.62 105 GLU A O 1
ATOM 790 N N . THR A 1 106 ? -25.002 11.700 73.802 1.00 51.34 106 THR A N 1
ATOM 791 C CA . THR A 1 106 ? -24.687 12.263 72.483 1.00 51.34 106 THR A CA 1
ATOM 792 C C . THR A 1 106 ? -24.722 13.793 72.525 1.00 51.34 106 THR A C 1
ATOM 794 O O . THR A 1 106 ? -25.751 14.348 72.922 1.00 51.34 106 THR A O 1
ATOM 797 N N . PRO A 1 107 ? -23.675 14.505 72.068 1.00 50.22 107 PRO A N 1
ATOM 798 C CA . PRO A 1 107 ? -23.767 15.941 71.838 1.00 50.22 107 PRO A CA 1
ATOM 799 C C . PRO A 1 107 ? -24.682 16.208 70.633 1.00 50.22 107 PRO A C 1
ATOM 801 O O . PRO A 1 107 ? -24.460 15.683 69.543 1.00 50.22 107 PRO A O 1
ATOM 804 N N . GLN A 1 108 ? -25.727 17.010 70.844 1.00 53.28 108 GLN A N 1
ATOM 805 C CA . GLN A 1 108 ? -26.624 17.499 69.793 1.00 53.28 108 GLN A CA 1
ATOM 806 C C . GLN A 1 108 ? -25.836 18.427 68.859 1.00 53.28 108 GLN A C 1
ATOM 808 O O . GLN A 1 108 ? -25.419 19.508 69.270 1.00 53.28 108 GLN A O 1
ATOM 813 N N . VAL A 1 109 ? -25.612 17.998 67.618 1.00 56.22 109 VAL A N 1
ATOM 814 C CA . VAL A 1 109 ? -25.044 18.837 66.556 1.00 56.22 109 VAL A CA 1
ATOM 815 C C . VAL A 1 109 ? -26.182 19.192 65.607 1.00 56.22 109 VAL A C 1
ATOM 817 O O . VAL A 1 109 ? -26.742 18.309 64.960 1.00 56.22 109 VAL A O 1
ATOM 820 N N . GLU A 1 110 ? -26.545 20.472 65.549 1.00 59.66 110 GLU A N 1
ATOM 821 C CA . GLU A 1 110 ? -27.526 20.980 64.586 1.00 59.66 110 GLU A CA 1
ATOM 822 C C . GLU A 1 110 ? -26.954 20.908 63.157 1.00 59.66 110 GLU A C 1
ATOM 824 O O . GLU A 1 110 ? -25.786 21.258 62.945 1.00 59.66 110 GLU A O 1
ATOM 829 N N . PRO A 1 111 ? -27.734 20.443 62.163 1.00 58.41 111 PRO A N 1
ATOM 830 C CA . PRO A 1 111 ? -27.277 20.397 60.782 1.00 58.41 111 PRO A CA 1
ATOM 831 C C . PRO A 1 111 ? -27.212 21.815 60.187 1.00 58.41 111 PRO A C 1
ATOM 833 O O . PRO A 1 111 ? -28.113 22.618 60.431 1.00 58.41 111 PRO A O 1
ATOM 836 N N . PRO A 1 112 ? -26.185 22.142 59.383 1.00 59.44 112 PRO A N 1
ATOM 837 C CA . PRO A 1 112 ? -26.114 23.437 58.717 1.00 59.44 112 PRO A CA 1
ATOM 838 C C . PRO A 1 112 ? -27.176 23.546 57.611 1.00 59.44 112 PRO A C 1
ATOM 840 O O . PRO A 1 112 ? -27.355 22.620 56.818 1.00 59.44 112 PRO A O 1
ATOM 843 N N . GLU A 1 113 ? -27.848 24.696 57.536 1.00 58.16 113 GLU A N 1
ATOM 844 C CA . GLU A 1 113 ? -28.738 25.047 56.425 1.00 58.16 113 GLU A CA 1
ATOM 845 C C . GLU A 1 113 ? -27.924 25.228 55.137 1.00 58.16 113 GLU A C 1
ATOM 847 O O . GLU A 1 113 ? -27.006 26.047 55.064 1.00 58.16 113 GLU A O 1
ATOM 852 N N . VAL A 1 114 ? -28.254 24.437 54.114 1.00 63.72 114 VAL A N 1
ATOM 853 C CA . VAL A 1 114 ? -27.641 24.510 52.785 1.00 63.72 114 VAL A CA 1
ATOM 854 C C . VAL A 1 114 ? -28.653 25.131 51.828 1.00 63.72 114 VAL A C 1
ATOM 856 O O . VAL A 1 114 ? -29.638 24.491 51.463 1.00 63.72 114 VAL A O 1
ATOM 859 N N . GLU A 1 115 ? -28.409 26.372 51.408 1.00 58.03 115 GLU A N 1
ATOM 860 C CA . GLU A 1 115 ? -29.171 27.014 50.334 1.00 58.03 115 GLU A CA 1
ATOM 861 C C . GLU A 1 115 ? -28.702 26.485 48.971 1.00 58.03 115 GLU A C 1
ATOM 863 O O . GLU A 1 115 ? -27.526 26.580 48.610 1.00 58.03 115 GLU A O 1
ATOM 868 N N . VAL A 1 116 ? -29.628 25.903 48.209 1.00 66.38 116 VAL A N 1
ATOM 869 C CA . VAL A 1 116 ? -29.364 25.365 46.868 1.00 66.38 116 VAL A CA 1
ATOM 870 C C . VAL A 1 116 ? -29.618 26.471 45.837 1.00 66.38 116 VAL A C 1
ATOM 872 O O . VAL A 1 116 ? -30.720 27.022 45.823 1.00 66.38 116 VAL A O 1
ATOM 875 N N . PRO A 1 117 ? -28.654 26.826 44.968 1.00 57.22 117 PRO A N 1
ATOM 876 C CA . PRO A 1 117 ? -28.895 27.826 43.937 1.00 57.22 117 PRO A CA 1
ATOM 877 C C . PRO A 1 117 ? -29.783 27.256 42.826 1.00 57.22 117 PRO A C 1
ATOM 879 O O . PRO A 1 117 ? -29.548 26.155 42.326 1.00 57.22 117 PRO A O 1
ATOM 882 N N . ASP A 1 118 ? -30.785 28.035 42.425 1.00 65.75 118 ASP A N 1
ATOM 883 C CA . ASP A 1 118 ? -31.754 27.650 41.402 1.00 65.75 118 ASP A CA 1
ATOM 884 C C . ASP A 1 118 ? -31.139 27.818 40.000 1.00 65.75 118 ASP A C 1
ATOM 886 O O . ASP A 1 118 ? -30.824 28.929 39.558 1.00 65.75 118 ASP A O 1
ATOM 890 N N . VAL A 1 119 ? -30.902 26.705 39.303 1.00 68.12 119 VAL A N 1
ATOM 891 C CA . VAL A 1 119 ? -30.248 26.697 37.987 1.00 68.12 119 VAL A CA 1
ATOM 892 C C . VAL A 1 119 ? -31.311 26.649 36.894 1.00 68.12 119 VAL A C 1
ATOM 894 O O . VAL A 1 119 ? -31.832 25.589 36.554 1.00 68.12 119 VAL A O 1
ATOM 897 N N . ASN A 1 120 ? -31.602 27.803 36.292 1.00 56.56 120 ASN A N 1
ATOM 898 C CA . ASN A 1 120 ? -32.445 27.880 35.100 1.00 56.56 120 ASN A CA 1
ATOM 899 C C . ASN A 1 120 ? -31.667 27.434 33.852 1.00 56.56 120 ASN A C 1
ATOM 901 O O . ASN A 1 120 ? -30.821 28.164 33.334 1.00 56.56 120 ASN A O 1
ATOM 905 N N . VAL A 1 121 ? -31.974 26.238 33.345 1.00 66.81 121 VAL A N 1
ATOM 906 C CA . VAL A 1 121 ? -31.425 25.713 32.087 1.00 66.81 121 VAL A CA 1
ATOM 907 C C . VAL A 1 121 ? -32.332 26.135 30.933 1.00 66.81 121 VAL A C 1
ATOM 909 O O . VAL A 1 121 ? -33.449 25.644 30.801 1.00 66.81 121 VAL A O 1
ATOM 912 N N . THR A 1 122 ? -31.852 27.037 30.075 1.00 64.69 122 THR A N 1
ATOM 913 C CA . THR A 1 122 ? -32.516 27.352 28.800 1.00 64.69 122 THR A CA 1
ATOM 914 C C . THR A 1 122 ? -31.934 26.459 27.709 1.00 64.69 122 THR A C 1
ATOM 916 O O . THR A 1 122 ? -30.750 26.560 27.391 1.00 64.69 122 THR A O 1
ATOM 919 N N . VAL A 1 123 ? -32.756 25.570 27.152 1.00 71.81 123 VAL A N 1
ATOM 920 C CA . VAL A 1 123 ? -32.376 24.715 26.019 1.00 71.81 123 VAL A CA 1
ATOM 921 C C . VAL A 1 123 ? -32.647 25.487 24.723 1.00 71.81 123 VAL A C 1
ATOM 923 O O . VAL A 1 123 ? -33.771 25.951 24.540 1.00 71.81 123 VAL A O 1
ATOM 926 N N . PRO A 1 124 ? -31.661 25.668 23.827 1.00 63.03 124 PRO A N 1
ATOM 927 C CA . PRO A 1 124 ? -31.910 26.294 22.536 1.00 63.03 124 PRO A CA 1
ATOM 928 C C . PRO A 1 124 ? -32.644 25.329 21.595 1.00 63.03 124 PRO A C 1
ATOM 930 O O . PRO A 1 124 ? -32.231 24.179 21.430 1.00 63.03 124 PRO A O 1
ATOM 933 N N . ASP A 1 125 ? -33.699 25.816 20.942 1.00 66.00 125 ASP A N 1
ATOM 934 C CA . ASP A 1 125 ? -34.408 25.082 19.893 1.00 66.00 125 ASP A CA 1
ATOM 935 C C . ASP A 1 125 ? -33.519 24.931 18.652 1.00 66.00 125 ASP A C 1
ATOM 937 O O . ASP A 1 125 ? -33.169 25.901 17.974 1.00 66.00 125 ASP A O 1
ATOM 941 N N . VAL A 1 126 ? -33.141 23.690 18.346 1.00 66.62 126 VAL A N 1
ATOM 942 C CA . VAL A 1 126 ? -32.373 23.350 17.146 1.00 66.62 126 VAL A CA 1
ATOM 943 C C . VAL A 1 126 ? -33.348 23.092 16.002 1.00 66.62 126 VAL A C 1
ATOM 945 O O . VAL A 1 126 ? -34.032 22.072 15.967 1.00 66.62 126 VAL A O 1
ATOM 948 N N . ASN A 1 127 ? -33.405 24.018 15.046 1.00 59.19 127 ASN A N 1
ATOM 949 C CA . ASN A 1 127 ? -34.214 23.872 13.840 1.00 59.19 127 ASN A CA 1
ATOM 950 C C . ASN A 1 127 ? -33.446 23.018 12.814 1.00 59.19 127 ASN A C 1
ATOM 952 O O . ASN A 1 127 ? -32.481 23.483 12.206 1.00 59.19 127 ASN A O 1
ATOM 956 N N . ILE A 1 128 ? -33.822 21.745 12.669 1.00 59.03 128 ILE A N 1
ATOM 957 C CA . ILE A 1 128 ? -33.191 20.819 11.719 1.00 59.03 128 ILE A CA 1
ATOM 958 C C . ILE A 1 128 ? -33.858 20.997 10.353 1.00 59.03 128 ILE A C 1
ATOM 960 O O . ILE A 1 128 ? -34.930 20.453 10.098 1.00 59.03 128 ILE A O 1
ATOM 964 N N . THR A 1 129 ? -33.211 21.731 9.450 1.00 59.97 129 THR A N 1
ATOM 965 C CA . THR A 1 129 ? -33.593 21.736 8.033 1.00 59.97 129 THR A CA 1
ATOM 966 C C . THR A 1 129 ? -33.055 20.460 7.387 1.00 59.97 129 THR A C 1
ATOM 968 O O . THR A 1 129 ? -31.842 20.285 7.264 1.00 59.97 129 THR A O 1
ATOM 971 N N . ALA A 1 130 ? -33.944 19.543 7.005 1.00 65.50 130 ALA A N 1
ATOM 972 C CA . ALA A 1 130 ? -33.563 18.340 6.271 1.00 65.50 130 ALA A CA 1
ATOM 973 C C . ALA A 1 130 ? -32.998 18.720 4.884 1.00 65.50 130 ALA A C 1
ATOM 975 O O . ALA A 1 130 ? -33.591 19.563 4.208 1.00 65.50 130 ALA A O 1
ATOM 976 N N . PRO A 1 131 ? -31.876 18.129 4.437 1.00 64.88 131 PRO A N 1
ATOM 977 C CA . PRO A 1 131 ? -31.381 18.347 3.084 1.00 64.88 131 PRO A CA 1
ATOM 978 C C . PRO A 1 131 ? -32.327 17.697 2.063 1.00 64.88 131 PRO A C 1
ATOM 980 O O . PRO A 1 131 ? -32.654 16.515 2.179 1.00 64.88 131 PRO A O 1
ATOM 983 N N . GLU A 1 132 ? -32.762 18.463 1.059 1.00 62.66 132 GLU A N 1
ATOM 984 C CA . GLU A 1 132 ? -33.483 17.931 -0.102 1.00 62.66 132 GLU A CA 1
ATOM 985 C C . GLU A 1 132 ? -32.581 16.950 -0.860 1.00 62.66 132 GLU A C 1
ATOM 987 O O . GLU A 1 132 ? -31.479 17.291 -1.296 1.00 62.66 132 GLU A O 1
ATOM 992 N N . ALA A 1 133 ? -33.046 15.711 -1.002 1.00 65.62 133 ALA A N 1
ATOM 993 C CA . ALA A 1 133 ? -32.384 14.713 -1.826 1.00 65.62 133 ALA A CA 1
ATOM 994 C C . ALA A 1 133 ? -32.600 15.045 -3.316 1.00 65.62 133 ALA A C 1
ATOM 996 O O . ALA A 1 133 ? -33.734 15.335 -3.707 1.00 65.62 133 ALA A O 1
ATOM 997 N N . PRO A 1 134 ? -31.563 14.980 -4.172 1.00 62.66 134 PRO A N 1
ATOM 998 C CA . PRO A 1 134 ? -31.747 15.140 -5.608 1.00 62.66 134 PRO A CA 1
ATOM 999 C C . PRO A 1 134 ? -32.590 13.985 -6.169 1.00 62.66 134 PRO A C 1
ATOM 1001 O O . PRO A 1 134 ? -32.351 12.813 -5.867 1.00 62.66 134 PRO A O 1
ATOM 1004 N N . ALA A 1 135 ? -33.594 14.328 -6.977 1.00 68.75 135 ALA A N 1
ATOM 1005 C CA . ALA A 1 135 ? -34.442 13.365 -7.668 1.00 68.75 135 ALA A CA 1
ATOM 1006 C C . ALA A 1 135 ? -33.627 12.566 -8.708 1.00 68.75 135 ALA A C 1
ATOM 1008 O O . ALA A 1 135 ? -32.732 13.131 -9.338 1.00 68.75 135 ALA A O 1
ATOM 1009 N N . PRO A 1 136 ? -33.921 11.271 -8.918 1.00 63.16 136 PRO A N 1
ATOM 1010 C CA . PRO A 1 136 ? -33.215 10.465 -9.905 1.00 63.16 136 PRO A CA 1
ATOM 1011 C C . PRO A 1 136 ? -33.510 10.960 -11.328 1.00 63.16 136 PRO A C 1
ATOM 1013 O O . PRO A 1 136 ? -34.669 11.066 -11.732 1.00 63.16 136 PRO A O 1
ATOM 1016 N N . GLU A 1 137 ? -32.454 11.246 -12.089 1.00 64.56 137 GLU A N 1
ATOM 1017 C CA . GLU A 1 137 ? -32.543 11.586 -13.509 1.00 64.56 137 GLU A CA 1
ATOM 1018 C C . GLU A 1 137 ? -32.989 10.356 -14.314 1.00 64.56 13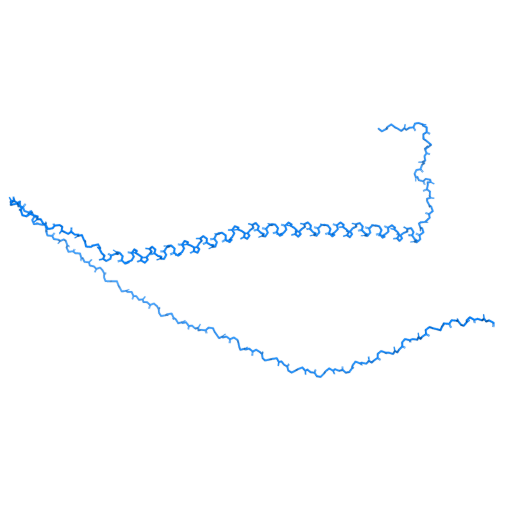7 GLU A C 1
ATOM 1020 O O . GLU A 1 137 ? -32.380 9.285 -14.249 1.00 64.56 137 GLU A O 1
ATOM 1025 N N . ALA A 1 138 ? -34.077 10.501 -15.070 1.00 69.69 138 ALA A N 1
ATOM 1026 C CA . ALA A 1 138 ? -34.512 9.493 -16.026 1.00 69.69 138 ALA A CA 1
ATOM 1027 C C . ALA A 1 138 ? -33.573 9.495 -17.250 1.00 69.69 138 ALA A C 1
ATOM 1029 O O . ALA A 1 138 ? -33.207 10.574 -17.723 1.00 69.69 138 ALA A O 1
ATOM 1030 N N . PRO A 1 139 ? -33.199 8.326 -17.801 1.00 59.47 139 PRO A N 1
ATOM 1031 C CA . PRO A 1 139 ? -32.383 8.270 -19.007 1.00 59.47 139 PRO A CA 1
ATOM 1032 C C . PRO A 1 139 ? -33.129 8.893 -20.196 1.00 59.47 139 PRO A C 1
ATOM 1034 O O . PRO A 1 139 ? -34.301 8.599 -20.443 1.00 59.47 139 PRO A O 1
ATOM 1037 N N . ALA A 1 140 ? -32.436 9.774 -20.918 1.00 69.75 140 ALA A N 1
ATOM 1038 C CA . ALA A 1 140 ? -32.939 10.417 -22.124 1.00 69.75 140 ALA A CA 1
ATOM 1039 C C . ALA A 1 140 ? -33.163 9.385 -23.253 1.00 69.75 140 ALA A C 1
ATOM 1041 O O . ALA A 1 140 ? -32.415 8.410 -23.333 1.00 69.75 140 ALA A O 1
ATOM 1042 N N . PRO A 1 141 ? -34.153 9.582 -24.146 1.00 61.06 141 PRO A N 1
ATOM 1043 C CA . PRO A 1 141 ? -34.365 8.698 -25.289 1.00 61.06 141 PRO A CA 1
ATOM 1044 C C . PRO A 1 141 ? -33.143 8.707 -26.215 1.00 61.06 141 PRO A C 1
ATOM 1046 O O . PRO A 1 141 ? -32.687 9.776 -26.624 1.00 61.06 141 PRO A O 1
ATOM 1049 N N . GLU A 1 142 ? -32.630 7.526 -26.561 1.00 63.72 142 GLU A N 1
ATOM 1050 C CA . GLU A 1 142 ? -31.566 7.377 -27.557 1.00 63.72 142 GLU A CA 1
ATOM 1051 C C . GLU A 1 142 ? -32.048 7.896 -28.921 1.00 63.72 142 GLU A C 1
ATOM 1053 O O . GLU A 1 142 ? -33.101 7.499 -29.428 1.00 63.72 142 GLU A O 1
ATOM 1058 N N . ALA A 1 143 ? -31.285 8.823 -29.501 1.00 67.25 143 ALA A N 1
ATOM 1059 C CA . ALA A 1 143 ? -31.531 9.339 -30.840 1.00 67.25 143 ALA A CA 1
ATOM 1060 C C . ALA A 1 143 ? -31.238 8.255 -31.903 1.00 67.25 143 ALA A C 1
ATOM 1062 O O . ALA A 1 143 ? -30.339 7.436 -31.697 1.00 67.25 143 ALA A O 1
ATOM 1063 N N . PRO A 1 144 ? -31.948 8.247 -33.048 1.00 60.09 144 PRO A N 1
ATOM 1064 C CA . PRO A 1 144 ? -31.704 7.290 -34.124 1.00 60.09 144 PRO A CA 1
ATOM 1065 C C . PRO A 1 144 ? -30.270 7.407 -34.651 1.00 60.09 144 PRO A C 1
ATOM 1067 O O . PRO A 1 144 ? -29.830 8.494 -35.020 1.00 60.09 144 PRO A O 1
ATOM 1070 N N . SER A 1 145 ? -29.552 6.287 -34.698 1.00 59.69 145 SER A N 1
ATOM 1071 C CA . SER A 1 145 ? -28.230 6.196 -35.309 1.00 59.69 145 SER A CA 1
ATOM 1072 C C . SER A 1 145 ? -28.309 6.474 -36.814 1.00 59.69 145 SER A C 1
ATOM 1074 O O . SER A 1 145 ? -29.121 5.887 -37.531 1.00 59.69 145 SER A O 1
ATOM 1076 N N . GLU A 1 146 ? -27.464 7.386 -37.296 1.00 65.44 146 GLU A N 1
ATOM 1077 C CA . GLU A 1 146 ? -27.313 7.653 -38.727 1.00 65.44 146 GLU A CA 1
ATOM 1078 C C . GLU A 1 146 ? -26.739 6.419 -39.460 1.00 65.44 146 GLU A C 1
ATOM 1080 O O . GLU A 1 146 ? -25.948 5.668 -38.875 1.00 65.44 146 GLU A O 1
ATOM 1085 N N . PRO A 1 147 ? -27.112 6.174 -40.732 1.00 61.78 147 PRO A N 1
ATOM 1086 C CA . PRO A 1 147 ? -26.599 5.045 -41.498 1.00 61.78 147 PRO A CA 1
ATOM 1087 C C . PRO A 1 147 ? -25.111 5.234 -41.800 1.00 61.78 147 PRO A C 1
ATOM 108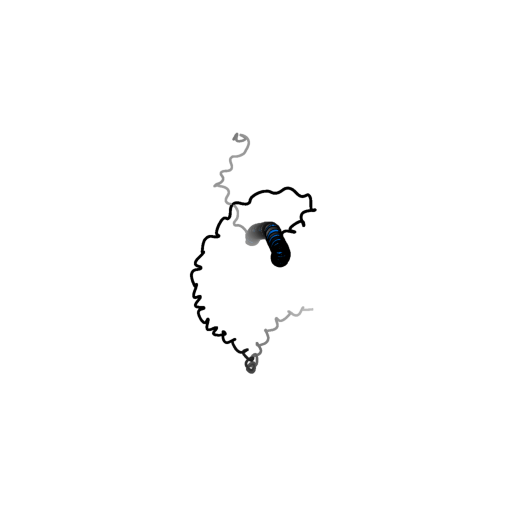9 O O . PRO A 1 147 ? -24.705 6.247 -42.364 1.00 61.78 147 PRO A O 1
ATOM 1092 N N . VAL A 1 148 ? -24.304 4.231 -41.460 1.00 60.94 148 VAL A N 1
ATOM 1093 C CA . VAL A 1 148 ? -22.875 4.198 -41.783 1.00 60.94 148 VAL A CA 1
ATOM 1094 C C . VAL A 1 148 ? -22.719 4.079 -43.301 1.00 60.94 148 VAL A C 1
ATOM 1096 O O . VAL A 1 148 ? -23.132 3.084 -43.900 1.00 60.94 148 VAL A O 1
ATOM 1099 N N . GLU A 1 149 ? -22.147 5.104 -43.926 1.00 62.50 149 GLU A N 1
ATOM 1100 C CA . GLU A 1 149 ? -21.773 5.094 -45.338 1.00 62.50 149 GLU A CA 1
ATOM 1101 C C . GLU A 1 149 ? -20.716 4.001 -45.565 1.00 62.50 149 GLU A C 1
ATOM 1103 O O . GLU A 1 149 ? -19.653 3.989 -44.941 1.00 62.50 149 GLU A O 1
ATOM 1108 N N . ALA A 1 150 ? -21.049 3.019 -46.404 1.00 59.78 150 ALA A N 1
ATOM 1109 C CA . ALA A 1 150 ? -20.180 1.892 -46.704 1.00 59.78 150 ALA A CA 1
ATOM 1110 C C . ALA A 1 150 ? -18.930 2.374 -47.454 1.00 59.78 150 ALA A C 1
ATOM 1112 O O . ALA A 1 150 ? -19.031 2.976 -48.524 1.00 59.78 150 ALA A O 1
ATOM 1113 N N . ALA A 1 151 ? -17.751 2.079 -46.905 1.00 65.62 151 ALA A N 1
ATOM 1114 C CA . ALA A 1 151 ? -16.485 2.316 -47.585 1.00 65.62 151 ALA A CA 1
ATOM 1115 C C . ALA A 1 151 ? -16.437 1.552 -48.930 1.00 65.62 151 ALA A C 1
ATOM 1117 O O . ALA A 1 151 ? -16.905 0.410 -49.001 1.00 65.62 151 ALA A O 1
ATOM 1118 N N . PRO A 1 152 ? -15.885 2.152 -50.001 1.00 70.56 152 PRO A N 1
ATOM 1119 C CA . PRO A 1 152 ? -15.762 1.497 -51.300 1.00 70.56 152 PRO A CA 1
ATOM 1120 C C . PRO A 1 152 ? -14.823 0.279 -51.208 1.00 70.56 152 PRO A C 1
ATOM 1122 O O . PRO A 1 152 ? -13.833 0.338 -50.475 1.00 70.56 152 PRO A O 1
ATOM 1125 N N . PRO A 1 153 ? -15.099 -0.824 -51.931 1.00 65.69 153 PRO A N 1
ATOM 1126 C CA . PRO A 1 153 ? -14.251 -2.009 -51.878 1.00 65.69 153 PRO A CA 1
ATOM 1127 C C . PRO A 1 153 ? -12.856 -1.716 -52.445 1.00 65.69 153 PRO A C 1
ATOM 1129 O O . PRO A 1 153 ? -12.715 -1.062 -53.482 1.00 65.69 153 PRO A O 1
ATOM 1132 N N . GLU A 1 154 ? -11.833 -2.221 -51.755 1.00 69.50 154 GLU A N 1
ATOM 1133 C CA . GLU A 1 154 ? -10.434 -2.157 -52.180 1.00 69.50 154 GLU A CA 1
ATOM 1134 C C . GLU A 1 154 ? -10.227 -2.845 -53.548 1.00 69.50 154 GLU A C 1
ATOM 1136 O O . GLU A 1 154 ? -10.864 -3.865 -53.836 1.00 69.50 154 GLU A O 1
ATOM 1141 N N . PRO A 1 155 ? -9.344 -2.311 -54.414 1.00 67.69 155 PRO A N 1
ATOM 1142 C CA . PRO A 1 155 ? -9.028 -2.927 -55.696 1.00 67.69 155 PRO A CA 1
ATOM 1143 C C . PRO A 1 155 ? -8.269 -4.242 -55.489 1.00 67.69 155 PRO A C 1
ATOM 1145 O O . PRO A 1 155 ? -7.223 -4.288 -54.849 1.00 67.69 155 PRO A O 1
ATOM 1148 N N . VAL A 1 156 ? -8.807 -5.314 -56.067 1.00 66.38 156 VAL A N 1
ATOM 1149 C CA . VAL A 1 156 ? -8.225 -6.660 -56.047 1.00 66.38 156 VAL A CA 1
ATOM 1150 C C . VAL A 1 156 ? -6.897 -6.653 -56.814 1.00 66.38 156 VAL A C 1
ATOM 1152 O O . VAL A 1 156 ? -6.881 -6.374 -58.015 1.00 66.38 156 VAL A O 1
ATOM 1155 N N . GLU A 1 157 ? -5.784 -6.954 -56.141 1.00 67.25 157 GLU A N 1
ATOM 1156 C CA . GLU A 1 157 ? -4.495 -7.203 -56.797 1.00 67.25 157 GLU A CA 1
ATOM 1157 C C . GLU A 1 157 ? -4.610 -8.424 -57.723 1.00 67.25 157 GLU A C 1
ATOM 1159 O O . GLU A 1 157 ? -5.000 -9.519 -57.313 1.00 67.25 157 GLU A O 1
ATOM 1164 N N . ALA A 1 158 ? -4.282 -8.222 -58.999 1.00 60.50 158 ALA A N 1
ATOM 1165 C CA . ALA A 1 158 ? -4.267 -9.269 -60.006 1.00 60.50 158 ALA A CA 1
ATOM 1166 C C . ALA A 1 158 ? -3.117 -10.254 -59.743 1.00 60.50 158 ALA A C 1
ATOM 1168 O O . ALA A 1 158 ? -1.943 -9.885 -59.747 1.00 60.50 158 ALA A O 1
ATOM 1169 N N . VAL A 1 159 ? -3.464 -11.528 -59.563 1.00 69.12 159 VAL A N 1
ATOM 1170 C CA . VAL A 1 159 ? -2.516 -12.647 -59.565 1.00 69.12 159 VAL A CA 1
ATOM 1171 C C . VAL A 1 159 ? -1.968 -12.810 -60.991 1.00 69.12 159 VAL A C 1
ATOM 1173 O O . VAL A 1 159 ? -2.772 -12.920 -61.918 1.00 69.12 159 VAL A O 1
ATOM 1176 N N . PRO A 1 160 ? -0.642 -12.834 -61.220 1.00 62.19 160 PRO A N 1
ATOM 1177 C CA . PRO A 1 160 ? -0.108 -13.092 -62.551 1.00 62.19 160 PRO A CA 1
ATOM 1178 C C . PRO A 1 160 ? -0.353 -14.555 -62.946 1.00 62.19 160 PRO A C 1
ATOM 1180 O O . PRO A 1 160 ? 0.039 -15.479 -62.230 1.00 62.19 160 PRO A O 1
ATOM 1183 N N . GLU A 1 161 ? -1.004 -14.755 -64.095 1.00 65.25 161 GLU A N 1
ATOM 1184 C CA . GLU A 1 161 ? -1.166 -16.063 -64.732 1.00 65.25 161 GLU A CA 1
ATOM 1185 C C . GLU A 1 161 ? 0.203 -16.698 -65.002 1.00 65.25 161 GLU A C 1
ATOM 1187 O O . GLU A 1 161 ? 1.071 -16.126 -65.668 1.00 65.25 161 GLU A O 1
ATOM 1192 N N . ALA A 1 162 ? 0.386 -17.914 -64.490 1.00 55.31 162 ALA A N 1
ATOM 1193 C CA . ALA A 1 162 ? 1.486 -18.779 -64.870 1.00 55.31 162 ALA A CA 1
ATOM 1194 C C . ALA A 1 162 ? 1.260 -19.258 -66.312 1.00 55.31 162 ALA A C 1
ATOM 1196 O O . ALA A 1 162 ? 0.337 -20.024 -66.587 1.00 55.31 162 ALA A O 1
ATOM 1197 N N . SER A 1 163 ? 2.115 -18.791 -67.221 1.00 61.09 163 SER A N 1
ATOM 1198 C CA . SER A 1 163 ? 2.218 -19.288 -68.593 1.00 61.09 163 SER A CA 1
ATOM 1199 C C . SER A 1 163 ? 2.634 -20.761 -68.586 1.00 61.09 163 SER A C 1
ATOM 1201 O O . SER A 1 163 ? 3.595 -21.126 -67.906 1.00 61.09 163 SER A O 1
ATOM 1203 N N . ASN A 1 164 ? 1.946 -21.577 -69.381 1.00 51.44 164 ASN A N 1
ATOM 1204 C CA . ASN A 1 164 ? 2.353 -22.927 -69.765 1.00 51.44 164 ASN A CA 1
ATOM 1205 C C . ASN A 1 164 ? 2.263 -23.038 -71.288 1.00 51.44 164 ASN A C 1
ATOM 1207 O O . ASN A 1 164 ? 1.272 -22.505 -71.838 1.00 51.44 164 ASN A O 1
#